Protein AF-A0A6P1ZAV5-F1 (afdb_monomer_lite)

pLDDT: mean 95.72, std 4.08, range [67.19, 98.75]

Secondary structure (DSSP, 8-state):
-HHHHTT--EEE-TTS----HHHHHHHHHHHHHTTPEEEE----TTSSTT--EESSHHHHHHTPPEE-THHHHHHHHHHHHHHHHTT--EEE-S---HHHHHHHHHHHHTT--EEEEE-HHHHH--GGGGGGG-GGG--SSPP--HHHHHHHHHHHHHTSS-EE--------TT-

Sequence (175 aa):
DTLACAGCVAFSNYGVTIAYTELFCRAMDYASDLGIVVIDNCEDPFLGNGGSMNESPVSGRLGLKGKPGAAETIQIARAIELAPYLNIRVHI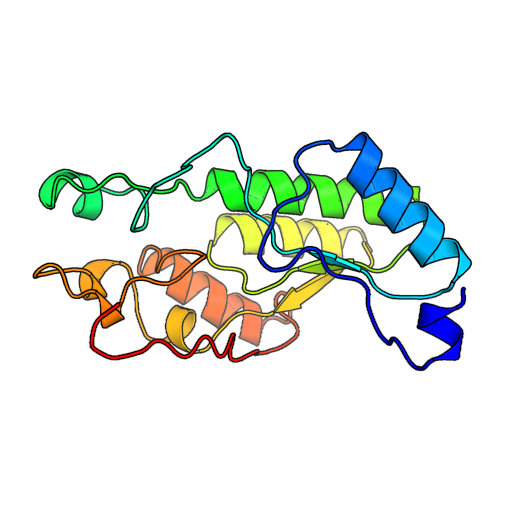AHVSTRQSVELLAGAKDKGATVTAETCPNYLVLNESSVECYNTRAKVNPPLRTPDDSAALLQALRDGVIDSLATDHAPHAAHE

InterPro domains:
  IPR024403 Dihydroorotase, catalytic domain [PF12890] (3-99)
  IPR032466 Metal-dependent hydrolase [SSF51556] (4-174)
  IPR050138 Dihydroorotase/Allantoinase hydrolase-like [PTHR43668] (26-172)

Organism: NCBI:txid370038

Structure (mmCIF, N/CA/C/O backbone):
data_AF-A0A6P1ZAV5-F1
#
_entry.id   AF-A0A6P1ZAV5-F1
#
loop_
_atom_site.group_PDB
_atom_site.id
_atom_site.type_symbol
_atom_site.label_atom_id
_atom_site.label_alt_id
_atom_site.label_comp_id
_atom_site.label_asym_id
_atom_site.label_entity_id
_atom_site.label_seq_id
_atom_site.pdbx_PDB_ins_code
_atom_site.Cartn_x
_atom_site.Cartn_y
_atom_site.Cartn_z
_atom_site.occupancy
_atom_site.B_iso_or_equiv
_atom_site.auth_seq_id
_atom_site.auth_comp_id
_atom_site.auth_asym_id
_atom_site.auth_atom_id
_atom_site.pdbx_PDB_model_num
ATOM 1 N N . ASP A 1 1 ? -26.336 1.884 8.607 1.00 81.94 1 ASP A N 1
ATOM 2 C CA . ASP A 1 1 ? -26.673 0.694 9.422 1.00 81.94 1 ASP A CA 1
ATOM 3 C C . ASP A 1 1 ? -27.151 -0.497 8.579 1.00 81.94 1 ASP A C 1
ATOM 5 O O . ASP A 1 1 ? -26.702 -1.601 8.839 1.00 81.94 1 ASP A O 1
ATOM 9 N N . THR A 1 2 ? -27.980 -0.322 7.541 1.00 92.62 2 THR A N 1
ATOM 10 C CA . THR A 1 2 ? -28.566 -1.435 6.761 1.00 92.62 2 THR A CA 1
ATOM 11 C C . THR A 1 2 ? -27.532 -2.441 6.245 1.00 92.62 2 THR A C 1
ATOM 13 O O . THR A 1 2 ? -27.726 -3.643 6.397 1.00 92.62 2 THR A O 1
ATOM 16 N N . LEU A 1 3 ? -26.409 -1.966 5.689 1.00 94.00 3 LEU A N 1
ATOM 17 C CA . LEU A 1 3 ? -25.316 -2.835 5.231 1.00 94.00 3 LEU A CA 1
ATOM 18 C C . LEU A 1 3 ? -24.670 -3.613 6.387 1.00 94.00 3 LEU A C 1
ATOM 20 O O . LEU A 1 3 ? -24.389 -4.798 6.240 1.00 94.00 3 LEU A O 1
ATOM 24 N N . ALA A 1 4 ? -24.483 -2.971 7.543 1.00 91.06 4 ALA A N 1
ATOM 25 C CA . ALA A 1 4 ? -23.962 -3.615 8.749 1.00 91.06 4 ALA A CA 1
ATOM 26 C C . ALA A 1 4 ? -24.896 -4.744 9.210 1.00 91.06 4 ALA A C 1
ATOM 28 O O . ALA A 1 4 ? -24.463 -5.876 9.404 1.00 91.06 4 ALA A O 1
ATOM 29 N N . CYS A 1 5 ? -26.201 -4.463 9.290 1.00 92.56 5 CYS A N 1
ATOM 30 C CA . CYS A 1 5 ? -27.219 -5.452 9.649 1.00 92.56 5 CYS A CA 1
ATOM 31 C C . CYS A 1 5 ? -27.324 -6.603 8.636 1.00 92.56 5 CYS A C 1
ATOM 33 O O . CYS A 1 5 ? -27.717 -7.705 9.007 1.00 92.56 5 CYS A O 1
ATOM 35 N N . ALA A 1 6 ? -26.960 -6.363 7.374 1.00 96.19 6 ALA A N 1
ATOM 36 C CA . ALA 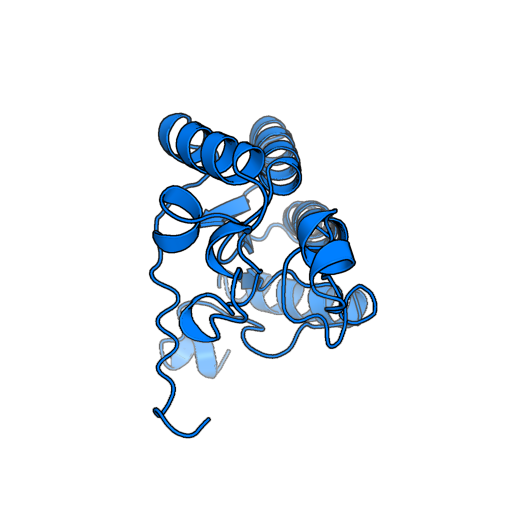A 1 6 ? -26.913 -7.377 6.324 1.00 96.19 6 ALA A CA 1
ATOM 37 C C . ALA A 1 6 ? -25.629 -8.237 6.342 1.00 96.19 6 ALA A C 1
ATOM 39 O O . ALA A 1 6 ? -25.491 -9.122 5.501 1.00 96.19 6 ALA A O 1
ATOM 40 N N . GLY A 1 7 ? -24.703 -8.005 7.283 1.00 94.81 7 GLY A N 1
ATOM 41 C CA . GLY A 1 7 ? -23.475 -8.793 7.443 1.00 94.81 7 GLY A CA 1
ATOM 42 C C . GLY A 1 7 ? -22.218 -8.172 6.828 1.00 94.81 7 GLY A C 1
ATOM 43 O O . GLY A 1 7 ? -21.223 -8.871 6.653 1.00 94.81 7 GLY A O 1
ATOM 44 N N . CYS A 1 8 ? -22.233 -6.877 6.495 1.00 95.69 8 CYS A N 1
ATOM 45 C CA . CYS A 1 8 ? -21.029 -6.164 6.067 1.00 95.69 8 CYS A CA 1
ATOM 46 C C . CYS A 1 8 ? -19.995 -6.108 7.206 1.00 95.69 8 CYS A C 1
ATOM 48 O O . CYS A 1 8 ? -20.295 -5.605 8.288 1.00 95.69 8 CYS A O 1
ATOM 50 N N . VAL A 1 9 ? -18.779 -6.601 6.951 1.00 94.31 9 VAL A N 1
ATOM 51 C CA . VAL A 1 9 ? -17.696 -6.685 7.953 1.00 94.31 9 VAL A CA 1
ATOM 52 C C . VAL A 1 9 ? -16.691 -5.529 7.879 1.00 94.31 9 VAL A C 1
ATOM 54 O O . VAL A 1 9 ? -15.968 -5.290 8.845 1.00 94.31 9 VAL A O 1
ATOM 57 N N . ALA A 1 10 ? -16.639 -4.816 6.750 1.00 96.19 10 ALA A N 1
ATOM 58 C CA . ALA A 1 10 ? -15.747 -3.682 6.510 1.00 96.19 10 ALA A CA 1
ATOM 59 C C . ALA A 1 10 ? -16.289 -2.783 5.388 1.00 96.19 10 ALA A C 1
ATOM 61 O O . ALA A 1 10 ? -16.947 -3.267 4.466 1.00 96.19 10 ALA A O 1
ATOM 62 N N . PHE A 1 11 ? -15.964 -1.492 5.425 1.00 96.00 11 PHE A N 1
ATOM 63 C CA . PHE A 1 11 ? -16.189 -0.572 4.306 1.00 96.00 11 PHE A CA 1
ATOM 64 C C . PHE A 1 11 ? -14.876 -0.302 3.577 1.00 96.00 11 PHE A C 1
ATOM 66 O O . PHE A 1 11 ? -13.850 -0.113 4.219 1.00 96.00 11 PHE A O 1
ATOM 73 N N . SER A 1 12 ? -14.898 -0.260 2.245 1.00 95.62 12 SER A N 1
ATOM 74 C CA . SER A 1 12 ? -13.701 -0.001 1.443 1.00 95.62 12 SER A CA 1
ATOM 75 C C . SER A 1 12 ? -13.992 0.898 0.247 1.00 95.62 12 SER A C 1
ATOM 77 O O . SER A 1 12 ? -15.113 0.927 -0.259 1.00 95.62 12 SER A O 1
ATOM 79 N N . ASN A 1 13 ? -12.966 1.616 -0.204 1.00 92.75 13 ASN A N 1
ATOM 80 C CA . ASN A 1 13 ? -12.945 2.405 -1.437 1.00 92.75 13 ASN A CA 1
ATOM 81 C C . ASN A 1 13 ? -12.173 1.707 -2.576 1.00 92.75 13 ASN A C 1
ATOM 83 O O . ASN A 1 13 ? -11.752 2.364 -3.528 1.00 92.75 13 ASN A O 1
ATOM 87 N N . TYR A 1 14 ? -11.959 0.392 -2.481 1.00 85.06 14 TYR A N 1
ATOM 88 C CA . TYR A 1 14 ? -11.246 -0.371 -3.501 1.00 85.06 14 TYR A CA 1
ATOM 89 C C . TYR A 1 14 ? -11.796 -0.099 -4.915 1.00 85.06 14 TYR A C 1
ATOM 91 O O . TYR A 1 14 ? -13.008 -0.082 -5.142 1.00 85.06 14 TYR A O 1
ATOM 99 N N . GLY A 1 15 ? -10.889 0.148 -5.863 1.00 76.88 15 GLY A N 1
ATOM 100 C CA . GLY A 1 15 ? -11.198 0.467 -7.260 1.00 76.88 15 GLY A CA 1
ATOM 101 C C . GLY A 1 15 ? -11.385 1.957 -7.579 1.00 76.88 15 GLY A C 1
ATOM 102 O O . GLY A 1 15 ? -11.122 2.351 -8.714 1.00 76.88 15 GLY A O 1
ATOM 103 N N . VAL A 1 16 ? -11.786 2.804 -6.619 1.00 82.94 16 VAL A N 1
ATOM 104 C CA . VAL A 1 16 ? -11.888 4.264 -6.820 1.00 82.94 16 VAL A CA 1
ATOM 105 C C . VAL A 1 16 ? -11.460 5.011 -5.561 1.00 82.94 16 VAL A C 1
ATOM 107 O O . VAL A 1 16 ? -12.187 5.044 -4.567 1.00 82.94 16 VAL A O 1
ATOM 110 N N . THR A 1 17 ? -10.321 5.704 -5.619 1.00 84.75 17 THR A N 1
ATOM 111 C CA . THR A 1 17 ? -9.873 6.516 -4.484 1.00 84.75 17 THR A CA 1
ATOM 112 C C . THR A 1 17 ? -10.867 7.630 -4.159 1.00 84.75 17 THR A C 1
ATOM 114 O O . THR A 1 17 ? -11.309 8.396 -5.020 1.00 84.75 17 THR A O 1
ATOM 117 N N . ILE A 1 18 ? -11.146 7.794 -2.867 1.00 91.19 18 ILE A N 1
ATOM 118 C CA . ILE A 1 18 ? -11.847 8.960 -2.332 1.00 91.19 18 ILE A CA 1
ATOM 119 C C . ILE A 1 18 ? -10.897 10.166 -2.334 1.00 91.19 18 ILE A C 1
ATOM 121 O O . ILE A 1 18 ? -10.054 10.312 -1.447 1.00 91.19 18 ILE A O 1
ATOM 125 N N . ALA A 1 19 ? -11.056 11.042 -3.329 1.00 90.06 19 ALA A N 1
ATOM 126 C CA . ALA A 1 19 ? -10.221 12.231 -3.516 1.00 90.06 19 ALA A CA 1
ATOM 127 C C . ALA A 1 19 ? -10.368 13.272 -2.397 1.00 90.06 19 ALA A C 1
ATOM 129 O O . ALA A 1 19 ? -9.394 13.884 -1.966 1.00 90.06 19 ALA A O 1
ATOM 130 N N . TYR A 1 20 ? -11.596 13.487 -1.926 1.00 94.31 20 TYR A N 1
ATOM 131 C CA . TYR A 1 20 ? -11.892 1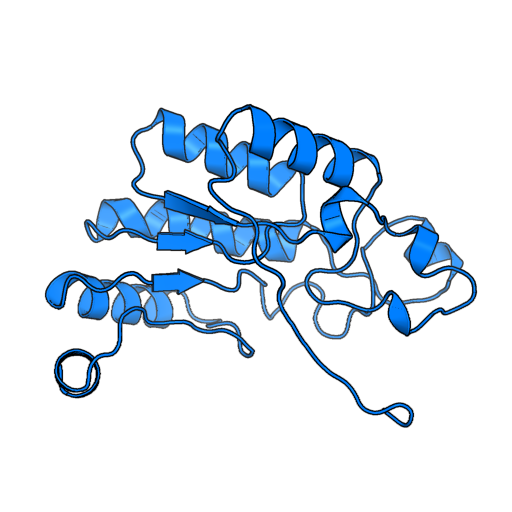4.527 -0.948 1.00 94.31 20 TYR A CA 1
ATOM 132 C C . TYR A 1 20 ? -11.701 14.000 0.473 1.00 94.31 20 TYR A C 1
ATOM 134 O O . TYR A 1 20 ? -12.455 13.138 0.924 1.00 94.31 20 TYR A O 1
ATOM 142 N N . THR A 1 21 ? -10.739 14.566 1.206 1.00 95.56 21 THR A N 1
ATOM 143 C CA . THR A 1 21 ? -10.476 14.212 2.612 1.00 95.56 21 THR A CA 1
ATOM 144 C C . THR A 1 21 ? -11.713 14.361 3.493 1.00 95.56 21 THR A C 1
ATOM 146 O O . THR A 1 21 ? -11.939 13.525 4.358 1.00 95.56 21 THR A O 1
ATOM 149 N N . GLU A 1 22 ? -12.553 15.371 3.250 1.00 96.75 22 GLU A N 1
ATOM 150 C CA . GLU A 1 22 ? -13.807 15.543 3.992 1.00 96.75 22 GLU A CA 1
ATOM 151 C C . GLU A 1 22 ? -14.763 14.359 3.791 1.00 96.75 22 GLU A C 1
ATOM 153 O O . GLU A 1 22 ? -15.357 13.878 4.753 1.00 96.75 22 GLU A O 1
ATOM 158 N N . LEU A 1 23 ? -14.887 13.849 2.561 1.00 96.25 23 LEU A N 1
ATOM 159 C CA . LEU A 1 23 ? -15.739 12.695 2.276 1.00 96.25 23 LEU A CA 1
ATOM 160 C C . LEU A 1 23 ? -15.195 11.428 2.943 1.00 96.25 23 LEU A C 1
ATOM 162 O O . LEU A 1 23 ? -15.966 10.664 3.517 1.00 96.25 23 LEU A O 1
ATOM 166 N N . PHE A 1 24 ? -13.877 11.228 2.902 1.00 96.69 24 PHE A N 1
ATOM 167 C CA . PHE A 1 24 ? -13.233 10.102 3.574 1.00 96.69 24 PHE A CA 1
ATOM 168 C C . PHE A 1 24 ? -13.405 10.178 5.098 1.00 96.69 24 PHE A C 1
ATOM 170 O O . PHE A 1 24 ? -13.805 9.197 5.716 1.00 96.69 24 PHE A O 1
ATOM 177 N N . CYS A 1 25 ? -13.209 11.361 5.686 1.00 97.12 25 CYS A N 1
ATOM 178 C CA . CYS A 1 25 ? -13.430 11.620 7.108 1.00 97.12 25 CYS A CA 1
ATOM 179 C C . CYS A 1 25 ? -14.876 11.310 7.521 1.00 97.12 25 CYS A C 1
ATOM 181 O O . CYS A 1 25 ? -15.089 10.554 8.461 1.00 97.12 25 CYS A O 1
ATOM 183 N N . ARG A 1 26 ? -15.875 11.792 6.767 1.00 97.12 26 ARG A N 1
ATOM 184 C CA . ARG A 1 26 ? -17.290 11.469 7.026 1.00 97.12 26 ARG A CA 1
ATOM 185 C C . ARG A 1 26 ? -17.569 9.968 6.929 1.00 97.12 26 ARG A C 1
ATOM 187 O O . ARG A 1 26 ? -18.317 9.434 7.737 1.00 97.12 26 ARG A O 1
ATOM 194 N N . ALA A 1 27 ? -16.982 9.276 5.952 1.00 95.44 27 ALA A N 1
ATOM 195 C CA . ALA A 1 27 ? -17.141 7.828 5.822 1.00 95.44 27 ALA A CA 1
ATOM 196 C C . ALA A 1 27 ? -16.548 7.074 7.026 1.00 95.44 27 ALA A C 1
ATOM 198 O O . ALA A 1 27 ? -17.177 6.146 7.531 1.00 95.44 27 ALA A O 1
ATOM 199 N N . MET A 1 28 ? -15.373 7.497 7.504 1.00 96.88 28 MET A N 1
ATOM 200 C CA . MET A 1 28 ? -14.760 6.965 8.721 1.00 96.88 28 MET A CA 1
ATOM 201 C C . MET A 1 28 ? -15.606 7.261 9.965 1.00 96.88 28 MET A C 1
ATOM 203 O O . MET A 1 28 ? -15.775 6.374 10.789 1.00 96.88 28 MET A O 1
ATOM 207 N N . ASP A 1 29 ? -16.184 8.455 10.080 1.00 97.12 29 ASP A N 1
ATOM 208 C CA . ASP A 1 29 ? -17.046 8.843 11.205 1.00 97.12 29 ASP A CA 1
ATOM 209 C C . ASP A 1 29 ? -18.275 7.918 11.307 1.00 97.12 29 ASP A C 1
ATOM 211 O O . ASP A 1 29 ? -18.491 7.257 12.322 1.00 97.12 29 ASP A O 1
ATOM 215 N N . TYR A 1 30 ? -18.989 7.715 10.193 1.00 95.75 30 TYR A N 1
ATOM 216 C CA . TYR A 1 30 ? -20.109 6.765 10.144 1.00 95.75 30 TYR A CA 1
ATOM 217 C C . TYR A 1 30 ? -19.693 5.314 10.406 1.00 95.75 30 TYR A C 1
ATOM 219 O O . TYR A 1 30 ? -20.459 4.541 10.980 1.00 95.75 30 TYR A O 1
ATOM 227 N N . ALA A 1 31 ? -18.508 4.906 9.951 1.00 96.25 31 ALA A N 1
ATOM 228 C CA . ALA A 1 31 ? -17.994 3.571 10.227 1.00 96.25 31 ALA A CA 1
ATOM 229 C C . ALA A 1 31 ? -17.665 3.392 11.721 1.00 96.25 31 ALA A C 1
ATOM 231 O O . ALA A 1 31 ? -17.899 2.308 12.262 1.00 96.25 31 ALA A O 1
ATOM 232 N N . SER A 1 32 ? -17.209 4.459 12.385 1.00 95.94 32 SER A N 1
ATOM 233 C CA . SER A 1 32 ? -16.890 4.489 13.815 1.00 95.94 32 SER A CA 1
ATOM 234 C C . SER A 1 32 ? -18.142 4.254 14.657 1.00 95.94 32 SER A C 1
ATOM 236 O O . SER A 1 32 ? -18.166 3.325 15.467 1.00 95.94 32 SER A O 1
ATOM 238 N N . ASP A 1 33 ? -19.228 4.979 14.364 1.00 95.19 33 ASP A N 1
ATOM 239 C CA . ASP A 1 33 ? -20.539 4.802 15.012 1.00 95.19 33 ASP A CA 1
ATOM 240 C C . ASP A 1 33 ? -21.075 3.364 14.904 1.00 95.19 33 ASP A C 1
ATOM 242 O O . ASP A 1 33 ? -21.783 2.873 15.785 1.00 95.19 33 ASP A O 1
ATOM 246 N N . LEU A 1 34 ? -20.739 2.673 13.812 1.00 94.75 34 LEU A N 1
ATOM 247 C CA . LEU A 1 34 ? -21.169 1.301 13.542 1.00 94.75 34 LEU A CA 1
ATOM 248 C C . LEU A 1 34 ? -20.183 0.240 14.055 1.00 94.75 34 LEU A C 1
ATOM 250 O O . LEU A 1 34 ? -20.484 -0.951 13.967 1.00 94.75 34 LEU A O 1
ATOM 254 N N . GLY A 1 35 ? -19.011 0.636 14.557 1.00 93.44 35 GLY A N 1
ATOM 255 C CA . GLY A 1 35 ? -17.943 -0.285 14.955 1.00 93.44 35 GLY A CA 1
ATOM 256 C C . GLY A 1 35 ? -17.350 -1.092 13.791 1.00 93.44 35 GLY A C 1
ATOM 257 O O . GLY A 1 35 ? -16.792 -2.170 14.012 1.00 93.44 35 GLY A O 1
ATOM 258 N N . ILE A 1 36 ? -17.479 -0.597 12.556 1.00 95.38 36 ILE A N 1
ATOM 259 C CA . ILE A 1 36 ? -17.006 -1.260 11.335 1.00 95.38 36 ILE A CA 1
ATOM 260 C C . ILE A 1 36 ? -15.628 -0.720 10.948 1.00 95.38 36 ILE A C 1
ATOM 262 O O . ILE A 1 36 ? -15.368 0.475 11.023 1.00 95.38 36 ILE A O 1
ATOM 266 N N . VAL A 1 37 ? -14.735 -1.609 10.508 1.00 95.38 37 VAL A N 1
ATOM 267 C CA . VAL A 1 37 ? -13.396 -1.233 10.028 1.00 95.38 37 VAL A CA 1
ATOM 268 C C . VAL A 1 37 ? -13.477 -0.609 8.635 1.00 95.38 37 VAL A C 1
ATOM 270 O O . VAL A 1 37 ? -14.231 -1.076 7.779 1.00 95.38 37 VAL A O 1
ATOM 273 N N . VAL A 1 38 ? -12.653 0.409 8.391 1.00 96.88 38 VAL A N 1
ATOM 274 C CA . VAL A 1 38 ? -12.434 0.965 7.050 1.00 96.88 38 VAL A CA 1
ATOM 275 C C . VAL A 1 38 ? -11.158 0.374 6.452 1.00 96.88 38 VAL A C 1
ATOM 277 O O . VAL A 1 38 ? -10.115 0.399 7.100 1.00 96.88 38 VAL A O 1
ATOM 280 N N . ILE A 1 39 ? -11.238 -0.146 5.226 1.00 97.56 39 ILE A N 1
ATOM 281 C CA . ILE A 1 39 ? -10.097 -0.601 4.421 1.00 97.56 39 ILE A CA 1
ATOM 282 C C . ILE A 1 39 ? -9.822 0.447 3.337 1.00 97.56 39 ILE A C 1
ATOM 284 O O . ILE A 1 39 ? -10.651 0.628 2.441 1.00 97.56 39 ILE A O 1
ATOM 288 N N . ASP A 1 40 ? -8.676 1.122 3.404 1.00 96.62 40 ASP A N 1
ATOM 289 C CA . ASP A 1 40 ? -8.289 2.167 2.450 1.00 96.62 40 ASP A CA 1
ATOM 290 C C . ASP A 1 40 ? -7.345 1.613 1.368 1.00 96.62 40 ASP A C 1
ATOM 292 O O . ASP A 1 40 ? -6.250 1.124 1.658 1.00 96.62 40 ASP A O 1
ATOM 296 N N . ASN A 1 41 ? -7.779 1.712 0.110 1.00 95.38 41 ASN A N 1
ATOM 297 C CA . ASN A 1 41 ? -6.933 1.614 -1.073 1.00 95.38 41 ASN A CA 1
ATOM 298 C C . ASN A 1 41 ? -6.245 2.970 -1.280 1.00 95.38 41 ASN A C 1
ATOM 300 O O . ASN A 1 41 ? -6.803 3.907 -1.862 1.00 95.38 41 ASN A O 1
ATOM 304 N N . CYS A 1 42 ? -5.023 3.071 -0.770 1.00 95.44 42 CYS A N 1
ATOM 305 C CA . CYS A 1 42 ? -4.281 4.320 -0.720 1.00 95.44 42 CYS A CA 1
ATOM 306 C C . CYS A 1 42 ? -3.625 4.663 -2.066 1.00 95.44 42 CYS A C 1
ATOM 308 O O . CYS A 1 42 ? -2.530 4.203 -2.379 1.00 95.44 42 CYS A O 1
ATOM 310 N N . GLU A 1 43 ? -4.270 5.532 -2.843 1.00 93.56 43 GLU A N 1
ATOM 311 C CA . GLU A 1 43 ? -3.702 6.097 -4.072 1.00 93.56 43 GLU A CA 1
ATOM 312 C C . GLU A 1 43 ? -4.178 7.534 -4.294 1.00 93.56 43 GLU A C 1
ATOM 314 O O . GLU A 1 43 ? -5.361 7.762 -4.520 1.00 93.56 43 GLU A O 1
ATOM 319 N N . ASP A 1 44 ? -3.281 8.517 -4.270 1.00 94.19 44 ASP A N 1
ATOM 320 C CA . ASP A 1 44 ? -3.646 9.901 -4.559 1.00 94.19 44 ASP A CA 1
ATOM 321 C C . ASP A 1 44 ? -4.147 10.059 -6.010 1.00 94.19 44 ASP A C 1
ATOM 323 O O . ASP A 1 44 ? -3.411 9.770 -6.957 1.00 94.19 44 ASP A O 1
ATOM 327 N N . PRO A 1 45 ? -5.383 10.548 -6.224 1.00 91.50 45 PRO A N 1
ATOM 328 C CA . PRO A 1 45 ? -5.998 10.551 -7.549 1.00 91.50 45 PRO A CA 1
ATOM 329 C C . PRO A 1 45 ? -5.426 11.625 -8.481 1.00 91.50 45 PRO A C 1
ATOM 331 O O . PRO A 1 45 ? -5.679 11.597 -9.689 1.00 91.50 45 PRO A O 1
ATOM 334 N N . PHE A 1 46 ? -4.663 12.580 -7.948 1.00 93.25 46 PHE A N 1
ATOM 335 C CA . PHE A 1 46 ? -4.061 13.670 -8.708 1.00 93.25 46 PHE A CA 1
ATOM 336 C C . PHE A 1 46 ? -2.564 13.460 -8.947 1.00 93.25 46 PHE A C 1
ATOM 338 O O . PHE A 1 46 ? -1.966 14.187 -9.744 1.00 93.25 46 PHE A O 1
ATOM 345 N N . LEU A 1 47 ? -1.966 12.437 -8.333 1.00 93.69 47 LEU A N 1
ATOM 346 C CA . LEU A 1 47 ? -0.545 12.146 -8.431 1.00 93.69 47 LEU A CA 1
ATOM 347 C C . LEU A 1 47 ? -0.305 10.762 -9.053 1.00 93.69 47 LEU A C 1
ATOM 349 O O . LEU A 1 47 ? -0.658 9.732 -8.498 1.00 93.69 47 LEU A O 1
ATOM 353 N N . GLY A 1 48 ? 0.323 10.723 -10.232 1.00 84.12 48 GLY A N 1
ATOM 354 C CA . GLY A 1 48 ? 0.581 9.459 -10.938 1.00 84.12 48 GLY A CA 1
ATOM 355 C C . GLY A 1 48 ? -0.608 8.901 -11.729 1.00 84.12 48 GLY A C 1
ATOM 356 O O . GLY A 1 48 ? -0.500 7.812 -12.291 1.00 84.12 48 GLY A O 1
ATOM 357 N N . ASN A 1 49 ? -1.718 9.641 -11.852 1.00 87.06 49 ASN A N 1
ATOM 358 C CA . ASN A 1 49 ? -2.881 9.206 -12.631 1.00 87.06 49 ASN A CA 1
ATOM 359 C C . ASN A 1 49 ? -2.493 8.800 -14.070 1.00 87.06 49 ASN A C 1
ATOM 361 O O . ASN A 1 49 ? -1.774 9.525 -14.767 1.00 87.06 49 ASN A O 1
ATOM 365 N N . GLY A 1 50 ? -2.955 7.631 -14.517 1.00 88.31 50 GLY A N 1
ATOM 366 C CA . GLY A 1 50 ? -2.608 7.041 -15.815 1.00 88.31 50 GLY A CA 1
ATOM 367 C C . GLY A 1 50 ? -1.186 6.468 -15.912 1.00 88.31 50 GLY A C 1
ATOM 368 O O . GLY A 1 50 ? -0.770 6.061 -16.996 1.00 88.31 50 GLY A O 1
ATOM 369 N N . GLY A 1 51 ? -0.418 6.439 -14.818 1.00 93.62 51 GLY A N 1
ATOM 370 C CA . GLY A 1 51 ? 0.859 5.730 -14.769 1.00 93.62 51 GLY A CA 1
ATOM 371 C C . GLY A 1 51 ? 0.664 4.216 -14.891 1.00 93.62 51 GLY A C 1
ATOM 372 O O . GLY A 1 51 ? -0.337 3.671 -14.431 1.00 93.62 51 GLY A O 1
ATOM 373 N N . SER A 1 52 ? 1.604 3.530 -15.538 1.00 94.62 52 SER A N 1
ATOM 374 C CA . SER A 1 52 ? 1.521 2.080 -15.800 1.00 94.62 52 SER A CA 1
ATOM 375 C C . SER A 1 52 ? 2.544 1.252 -15.023 1.00 94.62 52 SER A C 1
ATOM 377 O O . SER A 1 52 ? 2.510 0.029 -15.093 1.00 94.62 52 SER A O 1
ATOM 379 N N . MET A 1 53 ? 3.459 1.897 -14.304 1.00 97.81 53 MET A N 1
ATOM 380 C CA . MET A 1 53 ? 4.484 1.240 -13.494 1.00 97.81 53 MET A CA 1
ATOM 381 C C . MET A 1 53 ? 5.025 2.200 -12.430 1.00 97.81 53 MET A C 1
ATOM 383 O O . MET A 1 53 ? 4.559 3.333 -12.338 1.00 97.81 53 MET A O 1
ATOM 387 N N . ASN A 1 54 ? 5.999 1.767 -11.634 1.00 98.38 54 ASN A N 1
ATOM 388 C CA . ASN A 1 54 ? 6.681 2.618 -10.664 1.00 98.38 54 ASN A CA 1
ATOM 389 C C . ASN A 1 54 ? 7.386 3.801 -11.346 1.00 98.38 54 ASN A C 1
ATOM 391 O O . ASN A 1 54 ? 7.941 3.641 -12.429 1.00 98.38 54 ASN A O 1
ATOM 395 N N . GLU A 1 55 ? 7.367 4.982 -10.729 1.00 98.12 55 GLU A N 1
ATOM 396 C CA . GLU A 1 55 ? 8.205 6.101 -11.167 1.00 98.12 55 GLU A CA 1
ATOM 397 C C . GLU A 1 55 ? 9.661 5.854 -10.768 1.00 98.12 55 GLU A C 1
ATOM 399 O O . GLU A 1 55 ? 10.009 5.865 -9.589 1.00 98.12 55 GLU A O 1
ATOM 404 N N . SER A 1 56 ? 10.510 5.602 -11.765 1.00 97.44 56 SER A N 1
ATOM 405 C CA . SER A 1 56 ? 11.919 5.275 -11.556 1.00 97.44 56 SER A CA 1
ATOM 406 C C . SER A 1 56 ? 12.751 5.450 -12.834 1.00 97.44 56 SER A C 1
ATOM 408 O O . SER A 1 56 ? 12.210 5.715 -13.916 1.00 97.44 56 SER A O 1
ATOM 410 N N . PRO A 1 57 ? 14.084 5.251 -12.780 1.00 97.75 57 PRO A N 1
ATOM 411 C CA . PRO A 1 57 ? 14.900 5.183 -13.990 1.00 97.75 57 PRO A CA 1
ATOM 412 C C . PRO A 1 57 ? 14.432 4.112 -14.992 1.00 97.75 57 PRO A C 1
ATOM 414 O O . PRO A 1 57 ? 14.655 4.271 -16.193 1.00 97.75 57 PRO A O 1
ATOM 417 N N . VAL A 1 58 ? 13.772 3.038 -14.531 1.00 97.12 58 VAL A N 1
ATOM 418 C CA . VAL A 1 58 ? 13.227 1.989 -15.409 1.00 97.12 58 VAL A CA 1
ATOM 419 C C . VAL A 1 58 ? 12.061 2.536 -16.229 1.00 97.12 58 VAL A C 1
ATOM 421 O O . VAL A 1 58 ? 12.058 2.374 -17.449 1.00 97.12 58 VAL A O 1
ATOM 424 N N . SER A 1 59 ? 11.118 3.255 -15.609 1.00 97.62 59 SER A N 1
ATOM 425 C CA . SER A 1 59 ? 10.001 3.863 -16.343 1.00 97.62 59 SER A CA 1
ATOM 426 C C . SER A 1 59 ? 10.474 4.914 -17.343 1.00 97.62 59 SER A C 1
ATOM 428 O O . SER A 1 59 ? 9.998 4.940 -18.477 1.00 97.62 59 SER A O 1
ATOM 430 N N . GLY A 1 60 ? 11.479 5.714 -16.967 1.00 97.12 60 GLY A N 1
ATOM 431 C CA . GLY A 1 60 ? 12.123 6.669 -17.872 1.00 97.12 60 GLY A CA 1
ATOM 432 C C . GLY A 1 60 ? 12.767 5.994 -19.088 1.00 97.12 60 GLY A C 1
ATOM 433 O O . GLY A 1 60 ? 12.551 6.429 -20.217 1.00 97.12 60 GLY A O 1
ATOM 434 N N . ARG A 1 61 ? 13.500 4.890 -18.880 1.00 97.50 61 ARG A N 1
ATOM 435 C CA . ARG A 1 61 ? 14.124 4.104 -19.961 1.00 97.50 61 ARG A CA 1
ATOM 436 C C . ARG A 1 61 ? 13.096 3.469 -20.901 1.00 97.50 61 ARG A C 1
ATOM 438 O O . ARG A 1 61 ? 13.341 3.404 -22.101 1.00 97.50 61 ARG A O 1
ATOM 445 N N . LEU A 1 62 ? 11.971 2.998 -20.364 1.00 97.31 62 LEU A N 1
ATOM 446 C CA . LEU A 1 62 ? 10.891 2.376 -21.140 1.00 97.31 62 LEU A CA 1
ATOM 447 C C . LEU A 1 62 ? 9.947 3.400 -21.794 1.00 97.31 62 LEU A C 1
ATOM 449 O O . LEU A 1 62 ? 9.053 3.009 -22.540 1.00 97.31 62 LEU A O 1
ATOM 453 N N . GLY A 1 63 ? 10.107 4.698 -21.512 1.00 97.31 63 GLY A N 1
ATOM 454 C CA . GLY A 1 63 ? 9.195 5.738 -21.996 1.00 97.31 63 GLY A CA 1
ATOM 455 C C . GLY A 1 63 ? 7.775 5.616 -21.430 1.00 97.31 63 GLY A C 1
ATOM 456 O O . GLY A 1 63 ? 6.824 6.102 -22.039 1.00 97.31 63 GLY A O 1
ATOM 457 N N . LEU A 1 64 ? 7.616 4.954 -20.281 1.00 96.88 64 LEU A N 1
ATOM 458 C CA . LEU A 1 64 ? 6.327 4.733 -19.632 1.00 96.88 64 LEU A CA 1
ATOM 459 C C . LEU A 1 64 ? 6.104 5.762 -18.526 1.00 96.88 64 LEU A C 1
ATOM 461 O O . LEU A 1 64 ? 7.011 6.100 -17.764 1.00 96.88 64 LEU A O 1
ATOM 465 N N . LYS A 1 65 ? 4.861 6.234 -18.396 1.00 97.12 65 LYS A N 1
ATOM 466 C CA . LYS A 1 65 ? 4.473 7.105 -17.285 1.00 97.12 65 LYS A CA 1
ATOM 467 C C . LYS A 1 65 ? 4.534 6.316 -15.973 1.00 97.12 65 LYS A C 1
ATOM 469 O O . LYS A 1 65 ? 3.842 5.306 -15.826 1.00 97.12 65 LYS A O 1
ATOM 474 N N . GLY A 1 66 ? 5.349 6.788 -15.035 1.00 97.50 66 GLY A N 1
ATOM 475 C CA . GLY A 1 66 ? 5.470 6.219 -13.696 1.00 97.50 66 GLY A CA 1
ATOM 476 C C . GLY A 1 66 ? 4.404 6.737 -12.728 1.00 97.50 66 GLY A C 1
ATOM 477 O O . GLY A 1 66 ? 3.865 7.830 -12.909 1.00 97.50 66 GLY A O 1
ATOM 478 N N . LYS A 1 67 ? 4.115 5.953 -11.688 1.00 97.50 67 LYS A N 1
ATOM 479 C CA . LYS A 1 67 ? 3.379 6.376 -10.495 1.00 97.50 67 LYS A CA 1
ATOM 480 C C . LYS A 1 67 ? 4.372 6.553 -9.343 1.00 97.50 67 LYS A C 1
ATOM 482 O O . LYS A 1 67 ? 5.040 5.574 -9.004 1.00 97.50 67 LYS A O 1
ATOM 487 N N . PRO A 1 68 ? 4.479 7.729 -8.712 1.00 97.75 68 PRO A N 1
ATOM 488 C CA . PRO A 1 68 ? 5.365 7.920 -7.566 1.00 97.75 68 PRO A CA 1
ATOM 489 C C . PRO A 1 68 ? 4.903 7.111 -6.350 1.00 97.75 68 PRO A C 1
ATOM 491 O O . PRO A 1 68 ? 3.710 6.858 -6.174 1.00 97.75 68 PRO A O 1
ATOM 494 N N . GLY A 1 69 ? 5.842 6.751 -5.472 1.00 97.69 69 GLY A N 1
ATOM 495 C CA . GLY A 1 69 ? 5.520 6.189 -4.152 1.00 97.69 69 GLY A CA 1
ATOM 496 C C . GLY A 1 69 ? 4.730 7.167 -3.274 1.00 97.69 69 GLY A C 1
ATOM 497 O O . GLY A 1 69 ? 3.854 6.756 -2.520 1.00 97.69 69 GLY A O 1
ATOM 498 N N . ALA A 1 70 ? 4.947 8.474 -3.471 1.00 97.81 70 ALA A N 1
ATOM 499 C CA . ALA A 1 70 ? 4.228 9.539 -2.775 1.00 97.81 70 ALA A CA 1
ATOM 500 C C . ALA A 1 70 ? 2.699 9.473 -2.947 1.00 97.81 70 ALA A C 1
ATOM 502 O O . ALA A 1 70 ? 1.969 9.891 -2.054 1.00 97.81 70 ALA A O 1
ATOM 503 N N . ALA A 1 71 ? 2.205 8.928 -4.066 1.00 96.50 71 ALA A N 1
ATOM 504 C CA . ALA A 1 71 ? 0.768 8.772 -4.275 1.00 96.50 71 ALA A CA 1
ATOM 505 C C . ALA A 1 71 ? 0.142 7.826 -3.235 1.00 96.50 71 ALA A C 1
ATOM 507 O O . ALA A 1 71 ? -0.970 8.065 -2.778 1.00 96.50 71 ALA A O 1
ATOM 508 N N . GLU A 1 72 ? 0.866 6.787 -2.822 1.00 97.62 72 GLU A N 1
ATOM 509 C CA . GLU A 1 72 ? 0.421 5.858 -1.781 1.00 97.62 72 GLU A CA 1
ATOM 510 C C . GLU A 1 72 ? 0.572 6.491 -0.390 1.00 97.62 72 GLU A C 1
ATOM 512 O O . GLU A 1 72 ? -0.377 6.544 0.394 1.00 97.62 72 GLU A O 1
ATOM 517 N N . THR A 1 73 ? 1.753 7.042 -0.096 1.00 98.19 73 THR A N 1
ATOM 518 C CA . THR A 1 73 ? 2.092 7.507 1.257 1.00 98.19 73 THR A CA 1
ATOM 519 C C . THR A 1 73 ? 1.260 8.700 1.720 1.00 98.19 73 THR A C 1
ATOM 521 O O . THR A 1 73 ? 0.937 8.780 2.903 1.00 98.19 73 THR A O 1
ATOM 524 N N . ILE A 1 74 ? 0.851 9.597 0.814 1.00 97.50 74 ILE A N 1
ATOM 525 C CA . ILE A 1 74 ? -0.040 10.725 1.139 1.00 97.50 74 ILE A CA 1
ATOM 526 C C . ILE A 1 74 ? -1.380 10.224 1.691 1.00 97.50 74 ILE A C 1
ATOM 528 O O . ILE A 1 74 ? -1.880 10.746 2.690 1.00 97.50 74 ILE A O 1
ATOM 532 N N . GLN A 1 75 ? -1.958 9.199 1.063 1.00 96.25 75 GLN A N 1
ATOM 533 C CA . GLN A 1 75 ? -3.253 8.655 1.468 1.00 96.25 75 GLN A CA 1
ATOM 534 C C . GLN A 1 75 ? -3.139 7.842 2.764 1.00 96.25 75 GLN A C 1
ATOM 536 O O . GLN A 1 75 ? -3.986 7.982 3.645 1.00 96.25 75 GLN A O 1
ATOM 541 N N . ILE A 1 76 ? -2.040 7.100 2.940 1.00 97.94 76 ILE A N 1
ATOM 542 C CA . ILE A 1 76 ? -1.735 6.415 4.205 1.00 97.94 76 ILE A CA 1
ATOM 543 C C . ILE A 1 76 ? -1.592 7.422 5.349 1.00 97.94 76 ILE A C 1
ATOM 545 O O . ILE A 1 76 ? -2.200 7.244 6.402 1.00 97.94 76 ILE A O 1
ATOM 549 N N . ALA A 1 77 ? -0.837 8.504 5.146 1.00 97.62 77 ALA A N 1
ATOM 550 C CA . ALA A 1 77 ? -0.673 9.549 6.153 1.00 97.62 77 ALA A CA 1
ATOM 551 C C . ALA A 1 77 ? -2.022 10.182 6.526 1.00 97.62 77 ALA A C 1
ATOM 553 O O . ALA A 1 77 ? -2.325 10.331 7.706 1.00 97.62 77 ALA A O 1
ATOM 554 N N . ARG A 1 78 ? -2.879 10.473 5.538 1.00 96.94 78 ARG A N 1
ATOM 555 C CA . ARG A 1 78 ? -4.247 10.954 5.780 1.00 96.94 78 ARG A CA 1
ATOM 556 C C . ARG A 1 78 ? -5.046 9.986 6.660 1.00 96.94 78 ARG A C 1
ATOM 558 O O . ARG A 1 78 ? -5.694 10.427 7.605 1.00 96.94 78 ARG A O 1
ATOM 565 N N . ALA A 1 79 ? -5.015 8.689 6.355 1.00 96.75 79 ALA A N 1
ATOM 566 C CA . ALA A 1 79 ? -5.722 7.673 7.132 1.00 96.75 79 ALA A CA 1
ATOM 567 C C . ALA A 1 79 ? -5.179 7.553 8.567 1.00 96.75 79 ALA A C 1
ATOM 569 O O . ALA A 1 79 ? -5.966 7.494 9.513 1.00 96.75 79 ALA A O 1
ATOM 570 N N . ILE A 1 80 ? -3.852 7.587 8.733 1.00 97.25 80 ILE A N 1
ATOM 571 C CA . ILE A 1 80 ? -3.169 7.567 10.036 1.00 97.25 80 ILE A CA 1
ATOM 572 C C . ILE A 1 80 ? -3.569 8.764 10.902 1.00 97.25 80 ILE A C 1
ATOM 574 O O . ILE A 1 80 ? -3.766 8.588 12.099 1.00 97.25 80 ILE A O 1
ATOM 578 N N . GLU A 1 81 ? -3.706 9.958 10.324 1.00 96.69 81 GLU A N 1
ATOM 579 C CA . GLU A 1 81 ? -4.102 11.160 11.071 1.00 96.69 81 GLU A CA 1
ATOM 580 C C . GLU A 1 81 ? -5.588 11.140 11.469 1.00 96.69 81 GLU A C 1
ATOM 582 O O . GLU A 1 81 ? -5.954 11.568 12.565 1.00 96.69 81 GLU A O 1
ATOM 587 N N . LEU A 1 82 ? -6.465 10.608 10.610 1.00 96.25 82 LEU A N 1
ATOM 588 C CA . LEU A 1 82 ? -7.910 10.569 10.870 1.00 96.25 82 LEU A CA 1
ATOM 589 C C . LEU A 1 82 ? -8.333 9.451 11.829 1.00 96.25 82 LEU A C 1
ATOM 591 O O . LEU A 1 82 ? -9.282 9.630 12.591 1.00 96.25 82 LEU A O 1
ATOM 595 N N . ALA A 1 83 ? -7.646 8.308 11.813 1.00 95.69 83 ALA A N 1
ATOM 596 C CA . ALA A 1 83 ? -7.974 7.159 12.656 1.00 95.69 83 ALA A CA 1
ATOM 597 C C . ALA A 1 83 ? -8.065 7.495 14.165 1.00 95.69 83 ALA A C 1
ATOM 599 O O . ALA A 1 83 ? -9.112 7.228 14.762 1.00 95.69 83 ALA A O 1
ATOM 600 N N . PRO A 1 84 ? -7.052 8.122 14.804 1.00 93.81 84 PRO A N 1
ATOM 601 C CA . PRO A 1 84 ? -7.138 8.504 16.212 1.00 93.81 84 PRO A CA 1
ATOM 602 C C . PRO A 1 84 ? -8.124 9.653 16.446 1.00 93.81 84 PRO A C 1
ATOM 604 O O . PRO A 1 84 ? -8.774 9.682 17.488 1.00 93.81 84 PRO A O 1
ATOM 607 N N . TYR A 1 85 ? -8.271 10.573 15.484 1.00 94.50 85 TYR A N 1
ATOM 608 C CA . TYR A 1 85 ? -9.224 11.683 15.575 1.00 94.50 85 TYR A CA 1
ATOM 609 C C . TYR A 1 85 ? -10.679 11.196 15.683 1.00 94.50 85 TYR A C 1
ATOM 611 O O . TYR A 1 85 ? -11.464 11.776 16.430 1.00 94.50 85 TYR A O 1
ATOM 619 N N . LEU A 1 86 ? -11.017 10.105 14.988 1.00 95.69 86 LEU A N 1
ATOM 620 C CA . LEU A 1 86 ? -12.362 9.514 14.948 1.00 95.69 86 LEU A CA 1
ATOM 621 C C . LEU A 1 86 ? -12.510 8.261 15.825 1.00 95.69 86 LEU A C 1
ATOM 623 O O . LEU A 1 86 ? -13.557 7.613 15.803 1.00 95.69 86 LEU A O 1
ATOM 627 N N . ASN A 1 87 ? -11.466 7.902 16.582 1.00 93.38 87 ASN A N 1
ATOM 628 C CA . ASN A 1 87 ? -11.403 6.693 17.407 1.00 93.38 87 ASN A CA 1
ATOM 629 C C . ASN A 1 87 ? -11.803 5.409 16.644 1.00 93.38 87 ASN A C 1
ATOM 631 O O . ASN A 1 87 ? -12.565 4.578 17.138 1.00 93.38 87 ASN A O 1
ATOM 635 N N . ILE A 1 88 ? -11.285 5.246 15.425 1.00 95.69 88 ILE A N 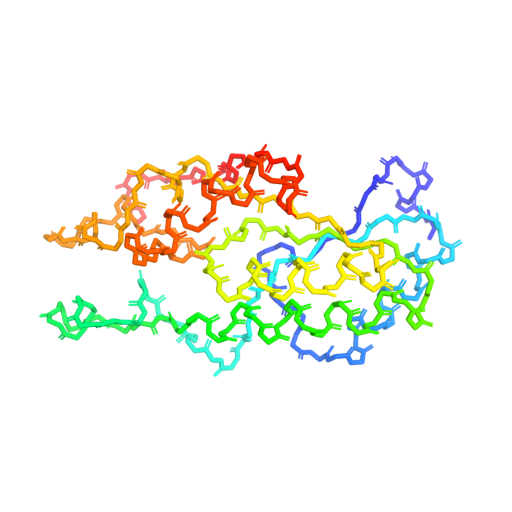1
ATOM 636 C CA . ILE A 1 88 ? -11.612 4.126 14.537 1.00 95.69 88 ILE A CA 1
ATOM 637 C C . ILE A 1 88 ? -10.358 3.373 14.100 1.00 95.69 88 ILE A C 1
ATOM 639 O O . ILE A 1 88 ? -9.286 3.948 13.928 1.00 95.69 88 ILE A O 1
ATOM 643 N N . ARG A 1 89 ? -10.512 2.065 13.877 1.00 95.00 89 ARG A N 1
ATOM 644 C CA . ARG A 1 89 ? -9.484 1.228 13.253 1.00 95.00 89 ARG A CA 1
ATOM 645 C C . ARG A 1 89 ? -9.520 1.366 11.735 1.00 95.00 89 ARG A C 1
ATOM 647 O O . ARG A 1 89 ? -10.580 1.205 11.128 1.00 95.00 89 ARG A O 1
ATOM 654 N N . VAL A 1 90 ? -8.354 1.558 11.128 1.00 97.12 90 VAL A N 1
ATOM 655 C CA . VAL A 1 90 ? -8.194 1.564 9.669 1.00 97.12 90 VAL A CA 1
ATOM 656 C C . VAL A 1 90 ? -7.239 0.455 9.233 1.00 97.12 90 VAL A C 1
ATOM 658 O O . VAL A 1 90 ? -6.264 0.146 9.922 1.00 97.12 90 VAL A O 1
ATOM 661 N N . HIS A 1 91 ? -7.545 -0.174 8.106 1.00 98.31 91 HIS A N 1
ATOM 662 C CA . HIS A 1 91 ? -6.701 -1.168 7.461 1.00 98.31 91 HIS A CA 1
ATOM 663 C C . HIS A 1 91 ? -6.194 -0.616 6.128 1.00 98.31 91 HIS A C 1
ATOM 665 O O . HIS A 1 91 ? -6.983 -0.119 5.328 1.00 98.31 91 HIS A O 1
ATOM 671 N N . ILE A 1 92 ? -4.889 -0.683 5.890 1.00 98.31 92 ILE A N 1
ATOM 672 C CA . ILE A 1 92 ? -4.259 -0.195 4.664 1.00 98.31 92 ILE A CA 1
ATOM 673 C C . ILE A 1 92 ? -4.036 -1.367 3.712 1.00 98.31 92 ILE A C 1
ATOM 675 O O . ILE A 1 92 ? -3.297 -2.298 4.038 1.00 98.31 92 ILE A O 1
ATOM 679 N N . ALA A 1 93 ? -4.667 -1.304 2.540 1.00 97.88 93 ALA A N 1
ATOM 68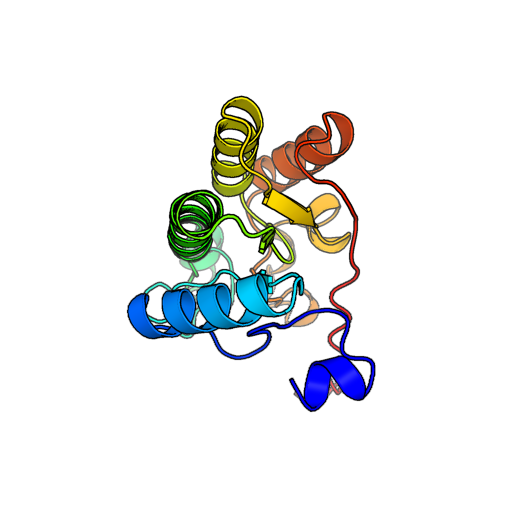0 C CA . ALA A 1 93 ? -4.571 -2.350 1.531 1.00 97.88 93 ALA A CA 1
ATOM 681 C C . ALA A 1 93 ? -3.200 -2.350 0.833 1.00 97.88 93 ALA A C 1
ATOM 683 O O . ALA A 1 93 ? -2.620 -1.289 0.582 1.00 97.88 93 ALA A O 1
ATOM 684 N N . HIS A 1 94 ? -2.727 -3.555 0.490 1.00 98.00 94 HIS A N 1
ATOM 685 C CA . HIS A 1 94 ? -1.646 -3.853 -0.463 1.00 98.00 94 HIS A CA 1
ATOM 686 C C . HIS A 1 94 ? -0.472 -2.847 -0.491 1.00 98.00 94 HIS A C 1
ATOM 688 O O . HIS A 1 94 ? -0.104 -2.315 -1.538 1.00 98.00 94 HIS A O 1
ATOM 694 N N . VAL A 1 95 ? 0.129 -2.581 0.673 1.00 98.62 95 VAL A N 1
ATOM 695 C CA . VAL A 1 95 ? 1.251 -1.642 0.836 1.00 98.62 95 VAL A CA 1
ATOM 696 C C . VAL A 1 95 ? 2.418 -2.039 -0.067 1.00 98.62 95 VAL A C 1
ATOM 698 O O . VAL A 1 95 ? 2.827 -3.206 -0.069 1.00 98.62 95 VAL A O 1
ATOM 701 N N . SER A 1 96 ? 2.974 -1.069 -0.805 1.00 98.62 96 SER A N 1
ATOM 702 C CA . SER A 1 96 ? 3.992 -1.334 -1.830 1.00 98.62 96 SER A CA 1
ATOM 703 C C . SER A 1 96 ? 5.333 -0.636 -1.609 1.00 98.62 96 SER A C 1
ATOM 705 O O . SER A 1 96 ? 6.317 -1.045 -2.224 1.00 98.62 96 SER A O 1
ATOM 707 N N . THR A 1 97 ? 5.411 0.388 -0.750 1.00 98.62 97 THR A N 1
ATOM 708 C CA . THR A 1 97 ? 6.634 1.201 -0.592 1.00 98.62 97 THR A CA 1
ATOM 709 C C . THR A 1 97 ? 7.290 1.075 0.786 1.00 98.62 97 THR A C 1
ATOM 711 O O . THR A 1 97 ? 6.615 0.915 1.805 1.00 98.62 97 THR A O 1
ATOM 714 N N . ARG A 1 98 ? 8.618 1.243 0.845 1.00 98.56 98 ARG A N 1
ATOM 715 C CA . ARG A 1 98 ? 9.379 1.382 2.101 1.00 98.56 98 ARG A CA 1
ATOM 716 C C . ARG A 1 98 ? 8.879 2.561 2.935 1.00 98.56 98 ARG A C 1
ATOM 718 O O . ARG A 1 98 ? 8.748 2.452 4.146 1.00 98.56 98 ARG A O 1
ATOM 725 N N . GLN A 1 99 ? 8.574 3.679 2.288 1.00 98.44 99 GLN A N 1
ATOM 726 C CA . GLN A 1 99 ? 8.107 4.889 2.969 1.00 98.44 99 GLN A CA 1
ATOM 727 C C . GLN A 1 99 ? 6.752 4.662 3.657 1.00 98.44 99 GLN A C 1
ATOM 729 O O . GLN A 1 99 ? 6.524 5.142 4.764 1.00 98.44 99 GLN A O 1
ATOM 734 N N . SER A 1 100 ? 5.864 3.886 3.035 1.00 98.69 100 SER A N 1
ATOM 735 C CA . SER A 1 100 ? 4.595 3.466 3.635 1.00 98.69 100 SER A CA 1
ATOM 736 C C . SER A 1 100 ? 4.821 2.611 4.882 1.00 98.69 100 SER A C 1
ATOM 738 O O . SER A 1 100 ? 4.163 2.825 5.897 1.00 98.69 100 SER A O 1
ATOM 740 N N . VAL A 1 101 ? 5.785 1.683 4.834 1.00 98.69 101 VAL A N 1
ATOM 741 C CA . VAL A 1 101 ? 6.200 0.886 6.002 1.00 98.69 101 VAL A CA 1
ATOM 742 C C . VAL A 1 101 ? 6.692 1.785 7.136 1.00 98.69 101 VAL A C 1
ATOM 744 O O . VAL A 1 101 ? 6.271 1.607 8.274 1.00 98.69 101 VAL A O 1
ATOM 747 N N . GLU A 1 102 ? 7.547 2.765 6.841 1.00 98.50 102 GLU A N 1
ATOM 748 C CA . GLU A 1 102 ? 8.072 3.707 7.838 1.00 98.50 102 GLU A CA 1
ATOM 749 C C . GLU A 1 102 ? 6.952 4.530 8.497 1.00 98.50 102 GLU A C 1
ATOM 751 O O . GLU A 1 102 ? 6.935 4.687 9.720 1.00 98.50 102 GLU A O 1
ATOM 756 N N . LEU A 1 103 ? 5.978 5.004 7.708 1.00 98.38 103 LEU A N 1
ATOM 757 C CA . LEU A 1 103 ? 4.798 5.708 8.223 1.00 98.38 103 LEU A CA 1
ATOM 758 C C . LEU A 1 103 ? 3.964 4.821 9.150 1.00 98.38 103 LEU A C 1
ATOM 760 O O . LEU A 1 103 ? 3.571 5.259 10.232 1.00 98.38 103 LEU A O 1
ATOM 764 N N . LEU A 1 104 ? 3.711 3.577 8.743 1.00 98.56 104 LEU A N 1
ATOM 765 C CA . LEU A 1 104 ? 2.940 2.615 9.527 1.00 98.56 104 LEU A CA 1
ATOM 766 C C . LEU A 1 104 ? 3.645 2.253 10.833 1.00 98.56 104 LEU A C 1
ATOM 768 O O . LEU A 1 104 ? 3.005 2.264 11.881 1.00 98.56 104 LEU A O 1
ATOM 772 N N . ALA A 1 105 ? 4.952 1.990 10.790 1.00 98.38 105 ALA A N 1
ATOM 773 C CA . ALA A 1 105 ? 5.750 1.721 11.981 1.00 98.38 105 ALA A CA 1
ATOM 774 C C . ALA A 1 105 ? 5.673 2.897 12.965 1.00 98.38 105 ALA A C 1
ATOM 776 O O . ALA A 1 105 ? 5.279 2.720 14.116 1.00 98.38 105 ALA A O 1
ATOM 777 N N . GLY A 1 106 ? 5.924 4.119 12.483 1.00 98.00 106 GLY A N 1
ATOM 778 C CA . GLY A 1 106 ? 5.854 5.320 13.315 1.00 98.00 106 GLY A CA 1
ATOM 779 C C . GLY A 1 106 ? 4.453 5.611 13.868 1.00 98.00 106 GLY A C 1
ATOM 780 O O . GLY A 1 106 ? 4.327 6.178 14.953 1.00 98.00 106 GLY A O 1
ATOM 781 N N . ALA A 1 107 ? 3.391 5.235 13.153 1.00 96.94 107 ALA A N 1
ATOM 782 C CA . ALA A 1 107 ? 2.020 5.343 13.644 1.00 96.94 107 ALA A CA 1
ATOM 783 C C . ALA A 1 107 ? 1.717 4.306 14.734 1.00 96.94 107 ALA A C 1
ATOM 785 O O . ALA A 1 107 ? 1.162 4.658 15.778 1.00 96.94 107 ALA A O 1
ATOM 786 N N . LYS A 1 108 ? 2.124 3.048 14.524 1.00 96.44 108 LYS A N 1
ATOM 787 C CA . LYS A 1 108 ? 1.968 1.969 15.508 1.00 96.44 108 LYS A CA 1
ATOM 788 C C . LYS A 1 108 ? 2.741 2.265 16.797 1.00 96.44 108 LYS A C 1
ATOM 790 O O . LYS A 1 108 ? 2.180 2.091 17.876 1.00 96.44 108 LYS A O 1
ATOM 795 N N . ASP A 1 109 ? 3.949 2.822 16.705 1.00 96.31 109 ASP A N 1
ATOM 796 C CA . ASP A 1 109 ? 4.747 3.250 17.867 1.00 96.31 109 ASP A CA 1
ATOM 797 C C . ASP A 1 109 ? 4.042 4.318 18.719 1.00 96.31 109 ASP A C 1
ATOM 799 O O . ASP A 1 109 ? 4.215 4.382 19.936 1.00 96.31 109 ASP A O 1
ATOM 803 N N . LYS A 1 110 ? 3.203 5.151 18.092 1.00 94.00 110 LYS A N 1
ATOM 804 C CA . LYS A 1 110 ? 2.373 6.160 18.770 1.00 94.00 110 LYS A CA 1
ATOM 805 C C . LYS A 1 110 ? 1.046 5.598 19.295 1.00 94.00 110 LYS A C 1
ATOM 807 O O . LYS A 1 110 ? 0.242 6.354 19.835 1.00 94.00 110 LYS A O 1
ATOM 812 N N . GLY A 1 111 ? 0.802 4.297 19.139 1.00 90.31 111 GLY A N 1
ATOM 813 C CA . GLY A 1 111 ? -0.428 3.629 19.562 1.00 90.31 111 GLY A CA 1
ATOM 814 C C . GLY A 1 111 ? -1.604 3.795 18.598 1.00 90.31 111 GLY A C 1
ATOM 815 O O . GLY A 1 111 ? -2.742 3.547 18.997 1.00 90.31 111 GLY A O 1
ATOM 816 N N . ALA A 1 112 ? -1.369 4.215 17.348 1.00 90.44 112 ALA A N 1
ATOM 817 C CA . ALA A 1 112 ? -2.432 4.282 16.350 1.00 90.44 112 ALA A CA 1
ATOM 818 C C . ALA A 1 112 ? -2.985 2.880 16.063 1.00 90.44 112 ALA A C 1
ATOM 820 O O . ALA A 1 112 ? -2.238 1.916 15.884 1.00 90.44 112 ALA A O 1
ATOM 821 N N . THR A 1 113 ? -4.306 2.766 15.965 1.00 91.62 113 THR A N 1
ATOM 822 C CA . THR A 1 113 ? -5.004 1.505 15.692 1.00 91.62 113 THR A CA 1
ATOM 823 C C . THR A 1 113 ? -5.095 1.227 14.187 1.00 91.62 113 THR A C 1
ATOM 825 O O . THR A 1 113 ? -6.166 0.980 13.629 1.00 91.62 113 THR A O 1
ATOM 828 N N . VAL A 1 114 ? -3.941 1.274 13.520 1.00 97.31 114 VAL A N 1
ATOM 829 C CA . VAL A 1 114 ? -3.785 0.985 12.092 1.00 97.31 114 VAL A CA 1
ATOM 830 C C . VAL A 1 114 ? -3.265 -0.434 11.886 1.00 97.31 114 VAL A C 1
ATOM 832 O O . VAL A 1 114 ? -2.377 -0.895 12.600 1.00 97.31 114 VAL A O 1
ATOM 835 N N . THR A 1 115 ? -3.814 -1.123 10.893 1.00 98.50 115 THR A N 1
ATOM 836 C CA . THR A 1 115 ? -3.289 -2.400 10.391 1.00 98.50 115 THR A CA 1
ATOM 837 C C . THR A 1 115 ? -3.001 -2.280 8.902 1.00 98.50 115 THR A C 1
ATOM 839 O O . THR A 1 115 ? -3.506 -1.366 8.251 1.00 98.50 115 THR A O 1
ATOM 842 N N . ALA A 1 116 ? -2.188 -3.168 8.353 1.00 98.69 116 ALA A N 1
ATOM 843 C CA . ALA A 1 116 ? -1.835 -3.152 6.945 1.00 98.69 116 ALA A CA 1
ATOM 844 C C . ALA A 1 116 ? -1.585 -4.555 6.405 1.00 98.69 116 ALA A C 1
ATOM 846 O O . ALA A 1 116 ? -1.149 -5.453 7.129 1.00 98.69 116 ALA A O 1
ATOM 847 N N . GLU A 1 117 ? -1.793 -4.711 5.107 1.00 98.75 117 GLU A N 1
ATOM 848 C CA . GLU A 1 117 ? -1.429 -5.908 4.360 1.00 98.75 117 GLU A CA 1
ATOM 849 C C . GLU A 1 117 ? -0.475 -5.577 3.209 1.00 98.75 117 GLU A C 1
ATOM 851 O O . GLU A 1 117 ? -0.389 -4.441 2.743 1.00 98.75 117 GLU A O 1
ATOM 856 N N . THR A 1 118 ? 0.241 -6.589 2.726 1.00 98.69 118 THR A N 1
ATOM 857 C CA . THR A 1 118 ? 0.926 -6.543 1.427 1.00 98.69 118 THR A CA 1
ATOM 858 C C . THR A 1 118 ? 0.627 -7.807 0.632 1.00 98.69 118 THR A C 1
ATOM 860 O O . THR A 1 118 ? 0.038 -8.763 1.145 1.00 98.69 118 THR A O 1
ATOM 863 N N . CYS A 1 119 ? 1.033 -7.820 -0.632 1.00 98.50 119 CYS A N 1
ATOM 864 C CA . CYS A 1 119 ? 0.732 -8.896 -1.563 1.00 98.50 119 CYS A CA 1
ATOM 865 C C . CYS A 1 119 ? 1.972 -9.734 -1.897 1.00 98.50 119 CYS A C 1
ATOM 867 O O . CYS A 1 119 ? 3.082 -9.196 -1.975 1.00 98.50 119 CYS A O 1
ATOM 869 N N . PRO A 1 120 ? 1.818 -11.051 -2.149 1.00 98.19 120 PRO A N 1
ATOM 870 C CA . PRO A 1 120 ? 2.944 -11.931 -2.463 1.00 98.19 120 PRO A CA 1
ATOM 871 C C . PRO A 1 120 ? 3.818 -11.445 -3.627 1.00 98.19 120 PRO A C 1
ATOM 873 O O . PRO A 1 120 ? 5.038 -11.587 -3.586 1.00 98.19 120 PRO A O 1
ATOM 876 N N . ASN A 1 121 ? 3.215 -10.836 -4.652 1.00 97.94 121 ASN A N 1
ATOM 877 C CA . ASN A 1 121 ? 3.921 -10.270 -5.801 1.00 97.94 121 ASN A CA 1
ATOM 878 C C . ASN A 1 121 ? 4.898 -9.153 -5.404 1.00 97.94 121 ASN A C 1
ATOM 880 O O . ASN A 1 121 ? 5.963 -9.082 -6.006 1.00 97.94 121 ASN A O 1
ATOM 884 N N . TYR A 1 122 ? 4.616 -8.340 -4.379 1.00 98.44 122 TYR A N 1
ATOM 885 C CA . TYR A 1 122 ? 5.554 -7.299 -3.929 1.00 98.44 122 TYR A CA 1
ATOM 886 C C . TYR A 1 122 ? 6.761 -7.854 -3.164 1.00 98.44 122 TYR A C 1
ATOM 888 O O . TYR A 1 122 ? 7.798 -7.196 -3.094 1.00 98.44 122 TYR A O 1
ATOM 896 N N . LEU A 1 123 ? 6.651 -9.072 -2.622 1.00 97.88 123 LEU A N 1
ATOM 897 C CA . LEU A 1 123 ? 7.742 -9.744 -1.909 1.00 97.88 123 LEU A CA 1
ATOM 898 C C . LEU A 1 123 ? 8.719 -10.463 -2.847 1.00 97.88 123 LEU A C 1
ATOM 900 O O . LEU A 1 123 ? 9.870 -10.691 -2.479 1.00 97.88 123 LEU A O 1
ATOM 904 N N . VAL A 1 124 ? 8.251 -10.863 -4.032 1.00 96.88 124 VAL A N 1
ATOM 905 C CA . VAL A 1 124 ? 9.007 -11.719 -4.965 1.00 96.88 124 VAL A CA 1
ATOM 906 C C . VAL A 1 124 ? 9.356 -11.033 -6.282 1.00 96.88 124 VAL A C 1
ATOM 908 O O . VAL A 1 124 ? 10.301 -11.453 -6.947 1.00 96.88 124 VAL A O 1
ATOM 911 N N . LEU A 1 125 ? 8.622 -9.986 -6.664 1.00 97.94 125 LEU A N 1
ATOM 912 C CA . LEU A 1 125 ? 8.840 -9.216 -7.885 1.00 97.94 125 LEU A CA 1
ATOM 913 C C . LEU A 1 125 ? 9.165 -7.758 -7.548 1.00 97.94 125 LEU A C 1
ATOM 915 O O . LEU A 1 125 ? 8.827 -7.247 -6.485 1.00 97.94 125 LEU A O 1
ATOM 919 N N . ASN A 1 126 ? 9.795 -7.082 -8.501 1.00 98.00 126 ASN A N 1
ATOM 920 C CA . ASN A 1 126 ? 10.083 -5.650 -8.465 1.00 98.00 126 ASN A CA 1
ATOM 921 C C . ASN A 1 126 ? 9.928 -5.055 -9.875 1.00 98.00 126 ASN A C 1
ATOM 923 O O . ASN A 1 126 ? 9.636 -5.775 -10.834 1.00 98.00 126 ASN A O 1
ATOM 927 N N . GLU A 1 127 ? 10.143 -3.751 -10.007 1.00 97.75 127 GLU A N 1
ATOM 928 C CA . GLU A 1 127 ? 9.946 -2.970 -11.232 1.00 97.75 127 GLU A CA 1
ATOM 929 C C . GLU A 1 127 ? 10.664 -3.512 -12.479 1.00 97.75 127 GLU A C 1
ATOM 931 O O . GLU A 1 127 ? 10.186 -3.296 -13.592 1.00 97.75 127 GLU A O 1
ATOM 936 N N . SER A 1 128 ? 11.754 -4.274 -12.324 1.00 97.12 128 SER A N 1
ATOM 937 C CA . SER A 1 128 ? 12.424 -4.938 -13.455 1.00 97.12 128 SER A CA 1
ATOM 938 C C . SER A 1 128 ? 11.537 -5.975 -14.156 1.00 97.12 128 SER A C 1
ATOM 940 O O . SER A 1 128 ? 11.738 -6.280 -15.326 1.00 97.12 128 SER A O 1
ATOM 942 N N . SER A 1 129 ? 10.493 -6.472 -13.487 1.00 97.88 129 SER A N 1
ATOM 943 C CA . SER A 1 129 ? 9.545 -7.441 -14.061 1.00 97.88 129 SER A CA 1
ATOM 944 C C . SER A 1 129 ? 8.694 -6.853 -15.192 1.00 97.88 129 SER A C 1
ATOM 946 O O . SER A 1 129 ? 8.086 -7.608 -15.951 1.00 97.88 129 SER A O 1
ATOM 948 N N . VAL A 1 130 ? 8.652 -5.518 -15.300 1.00 97.06 130 VAL A N 1
ATOM 949 C CA . VAL A 1 130 ? 7.954 -4.764 -16.355 1.00 97.06 130 VAL A CA 1
ATOM 950 C C . VAL A 1 130 ? 8.810 -4.635 -17.625 1.00 97.06 130 VAL A C 1
ATOM 952 O O . VAL A 1 130 ? 8.304 -4.231 -18.676 1.00 97.06 130 VAL A O 1
ATOM 955 N N . GLU A 1 131 ? 10.098 -4.995 -17.573 1.00 96.06 131 GLU A N 1
ATOM 956 C CA . GLU A 1 131 ? 10.963 -4.972 -18.752 1.00 96.06 131 GLU A CA 1
ATOM 957 C C . GLU A 1 131 ? 10.391 -5.798 -19.914 1.00 96.06 131 GLU A C 1
ATOM 959 O O . GLU A 1 131 ? 9.537 -6.673 -19.751 1.00 96.06 131 GLU A O 1
ATOM 964 N N . CYS A 1 132 ? 10.818 -5.452 -21.131 1.00 96.12 132 CYS A N 1
ATOM 965 C CA . CYS A 1 132 ? 10.233 -5.963 -22.374 1.00 96.12 132 CYS A CA 1
ATOM 966 C C . CYS A 1 132 ? 8.718 -5.702 -22.510 1.00 96.12 132 CYS A C 1
ATOM 968 O O . CYS A 1 132 ? 8.052 -6.399 -23.273 1.00 96.12 132 CYS A O 1
ATOM 970 N N . TYR A 1 133 ? 8.184 -4.691 -21.813 1.00 96.00 133 TYR A N 1
ATOM 971 C CA . TYR A 1 133 ? 6.760 -4.330 -21.822 1.00 96.00 133 TYR A CA 1
ATOM 972 C C . TYR A 1 133 ? 5.851 -5.483 -21.377 1.00 96.00 133 TYR A C 1
ATOM 974 O O . TYR A 1 133 ? 4.763 -5.687 -21.916 1.00 96.00 133 TYR A O 1
ATOM 982 N N . ASN A 1 134 ? 6.299 -6.256 -20.387 1.00 96.12 134 ASN A N 1
ATOM 983 C CA . ASN A 1 134 ? 5.533 -7.370 -19.850 1.00 96.12 134 ASN A CA 1
ATOM 984 C C . ASN A 1 134 ? 4.288 -6.878 -19.089 1.00 96.12 134 ASN A C 1
ATOM 986 O O . ASN A 1 134 ? 4.344 -6.562 -17.900 1.00 96.12 134 ASN A O 1
ATOM 990 N N . THR A 1 135 ? 3.136 -6.867 -19.760 1.00 95.00 135 THR A N 1
ATOM 991 C CA . THR A 1 135 ? 1.858 -6.422 -19.182 1.00 95.00 135 THR A CA 1
ATOM 992 C C . THR A 1 135 ? 1.375 -7.292 -18.024 1.00 95.00 135 THR A C 1
ATOM 994 O O . THR A 1 135 ? 0.614 -6.810 -17.195 1.00 95.00 135 THR A O 1
ATOM 997 N N . ARG A 1 136 ? 1.871 -8.529 -17.876 1.00 95.12 136 ARG A N 1
ATOM 998 C CA . ARG A 1 136 ? 1.555 -9.380 -16.712 1.00 95.12 136 ARG A CA 1
ATOM 999 C C . ARG A 1 136 ? 2.140 -8.853 -15.400 1.00 95.12 136 ARG A C 1
ATOM 1001 O O . ARG A 1 136 ? 1.688 -9.255 -14.337 1.00 95.12 136 ARG A O 1
ATOM 1008 N N . ALA A 1 137 ? 3.150 -7.987 -15.473 1.00 96.62 137 ALA A N 1
ATOM 1009 C CA . ALA A 1 137 ? 3.741 -7.319 -14.315 1.00 96.62 137 ALA A CA 1
ATOM 1010 C C . ALA A 1 137 ? 3.092 -5.953 -14.019 1.00 96.62 137 ALA A C 1
ATOM 1012 O O . ALA A 1 137 ? 3.499 -5.266 -13.080 1.00 96.62 137 ALA A O 1
ATOM 1013 N N . LYS A 1 138 ? 2.089 -5.545 -14.811 1.00 96.56 138 LYS A N 1
ATOM 1014 C CA . LYS A 1 138 ? 1.314 -4.326 -14.583 1.00 96.56 138 LYS A CA 1
ATOM 1015 C C . LYS A 1 138 ? 0.229 -4.608 -13.542 1.00 96.56 138 LYS A C 1
ATOM 1017 O O . LYS A 1 138 ? -0.806 -5.182 -13.857 1.00 96.56 138 LYS A O 1
ATOM 1022 N N . VAL A 1 139 ? 0.478 -4.165 -12.317 1.00 95.88 139 VAL A N 1
ATOM 1023 C CA . VAL A 1 139 ? -0.437 -4.248 -11.165 1.00 95.88 139 VAL A CA 1
ATOM 1024 C C . VAL A 1 139 ? -0.600 -2.865 -10.523 1.00 95.88 139 VAL A C 1
ATOM 1026 O O . VAL A 1 139 ? 0.137 -1.937 -10.875 1.00 95.88 139 VAL A O 1
ATOM 1029 N N . ASN A 1 140 ? -1.563 -2.707 -9.611 1.00 94.50 140 ASN A N 1
ATOM 1030 C CA . ASN A 1 140 ? -1.787 -1.464 -8.874 1.00 94.50 140 ASN A CA 1
ATOM 1031 C C . ASN A 1 140 ? -1.968 -1.748 -7.371 1.00 94.50 140 ASN A C 1
ATOM 1033 O O . ASN A 1 140 ? -2.890 -2.488 -7.059 1.00 94.50 140 ASN A O 1
ATOM 1037 N N . PRO A 1 141 ? -1.162 -1.160 -6.464 1.00 96.00 141 PRO A N 1
ATOM 1038 C CA . PRO A 1 141 ? 0.021 -0.330 -6.712 1.00 96.00 141 PRO A CA 1
ATOM 1039 C C . PRO A 1 141 ? 1.078 -1.026 -7.591 1.00 96.00 141 PRO A C 1
ATOM 1041 O O . PRO A 1 141 ? 1.133 -2.256 -7.634 1.00 96.00 141 PRO A O 1
ATOM 1044 N N . PRO A 1 142 ? 1.915 -0.289 -8.342 1.00 97.69 142 PRO A N 1
ATOM 1045 C CA . PRO A 1 142 ? 2.888 -0.922 -9.223 1.00 97.69 142 PRO A CA 1
ATOM 1046 C C . PRO A 1 142 ? 4.005 -1.608 -8.434 1.00 97.69 142 PRO A C 1
ATOM 1048 O O . PRO A 1 142 ? 4.351 -1.190 -7.330 1.00 97.69 142 PRO A O 1
ATOM 1051 N N . LEU A 1 143 ? 4.630 -2.621 -9.042 1.00 98.50 143 LEU A N 1
ATOM 1052 C CA . LEU A 1 143 ? 5.857 -3.220 -8.514 1.00 98.50 143 LEU A CA 1
ATOM 1053 C C . LEU A 1 143 ? 6.938 -2.140 -8.379 1.00 98.50 143 LEU A C 1
ATOM 1055 O O . LEU A 1 143 ? 7.279 -1.488 -9.368 1.00 98.50 143 LEU A O 1
ATOM 1059 N N . ARG A 1 144 ? 7.443 -1.950 -7.158 1.00 98.44 144 ARG A N 1
ATOM 1060 C CA . ARG A 1 144 ? 8.394 -0.892 -6.790 1.00 98.44 144 ARG A CA 1
ATOM 1061 C C . ARG A 1 144 ? 9.845 -1.364 -6.904 1.00 98.44 144 ARG A C 1
ATOM 1063 O O . ARG A 1 144 ? 10.135 -2.334 -7.604 1.00 98.44 144 ARG A O 1
ATOM 1070 N N . THR A 1 145 ? 10.776 -0.661 -6.270 1.00 98.50 145 THR A N 1
ATOM 1071 C CA . THR A 1 145 ? 12.198 -1.009 -6.331 1.00 98.50 145 THR A CA 1
ATOM 1072 C C . THR A 1 145 ? 12.493 -2.292 -5.535 1.00 98.50 145 THR A C 1
ATOM 1074 O O . THR A 1 145 ? 11.718 -2.661 -4.651 1.00 98.50 145 THR A O 1
ATOM 1077 N N . PRO A 1 146 ? 13.625 -2.982 -5.779 1.00 98.25 146 PRO A N 1
ATOM 1078 C CA . PRO A 1 146 ? 14.052 -4.109 -4.937 1.00 98.25 146 PRO A CA 1
ATOM 1079 C C . PRO A 1 146 ? 14.184 -3.738 -3.451 1.00 98.25 146 PRO A C 1
ATOM 1081 O O . PRO A 1 146 ? 13.966 -4.562 -2.563 1.00 98.25 146 PRO A O 1
ATOM 1084 N N . ASP A 1 147 ? 14.521 -2.477 -3.198 1.00 98.31 147 ASP A N 1
ATOM 1085 C CA . ASP A 1 147 ? 14.654 -1.871 -1.882 1.00 98.31 147 ASP A CA 1
ATOM 1086 C C . ASP A 1 147 ? 13.315 -1.792 -1.134 1.00 98.31 147 ASP A C 1
ATOM 1088 O O . ASP A 1 147 ? 13.278 -1.998 0.085 1.00 98.31 147 ASP A O 1
ATOM 1092 N N . ASP A 1 148 ? 12.226 -1.530 -1.859 1.00 98.62 148 ASP A N 1
ATOM 1093 C CA . ASP A 1 148 ? 10.864 -1.570 -1.331 1.00 98.62 148 ASP A CA 1
ATOM 1094 C C . ASP A 1 148 ? 10.446 -3.010 -1.014 1.00 98.62 148 ASP A C 1
ATOM 1096 O O . ASP A 1 148 ? 9.985 -3.277 0.093 1.00 98.62 148 ASP A O 1
ATOM 1100 N N . SER A 1 149 ? 10.694 -3.967 -1.918 1.00 98.25 149 SER A N 1
ATOM 1101 C CA . SER A 1 149 ? 10.410 -5.392 -1.673 1.00 98.25 149 SER A CA 1
ATOM 1102 C C . SER A 1 149 ? 11.119 -5.916 -0.420 1.00 98.25 149 SER A C 1
ATOM 1104 O O . SER A 1 149 ? 10.519 -6.616 0.398 1.00 98.25 149 SER A O 1
ATOM 1106 N N . ALA A 1 150 ? 12.392 -5.549 -0.235 1.00 98.44 150 ALA A N 1
ATOM 1107 C CA . ALA A 1 150 ? 13.152 -5.908 0.959 1.00 98.44 150 ALA A CA 1
ATOM 1108 C C . ALA A 1 150 ? 12.558 -5.282 2.232 1.00 98.44 150 ALA A C 1
ATOM 1110 O O . ALA A 1 150 ? 12.476 -5.955 3.262 1.00 98.44 150 ALA A O 1
ATOM 1111 N N . ALA A 1 151 ? 12.107 -4.025 2.159 1.00 98.62 151 ALA A N 1
ATOM 1112 C CA . ALA A 1 151 ? 11.457 -3.348 3.277 1.00 98.62 151 ALA A CA 1
ATOM 1113 C C . ALA A 1 151 ? 10.119 -4.002 3.646 1.00 98.62 151 ALA A C 1
ATOM 1115 O O . ALA A 1 151 ? 9.875 -4.225 4.826 1.00 98.62 151 ALA A O 1
ATOM 1116 N N . LEU A 1 152 ? 9.292 -4.380 2.667 1.00 98.75 152 LEU A N 1
ATOM 1117 C CA . LEU A 1 152 ? 8.030 -5.094 2.898 1.00 98.75 152 LEU A CA 1
ATOM 1118 C C . LEU A 1 152 ? 8.260 -6.463 3.546 1.00 98.75 152 LEU A C 1
ATOM 1120 O O . LEU A 1 152 ? 7.568 -6.831 4.494 1.00 98.75 152 LEU A O 1
ATOM 1124 N N . LEU A 1 153 ? 9.262 -7.209 3.070 1.00 98.38 153 LEU A N 1
ATOM 1125 C CA . LEU A 1 153 ? 9.618 -8.501 3.653 1.00 98.38 153 LEU A CA 1
ATOM 1126 C C . LEU A 1 153 ? 10.062 -8.356 5.112 1.00 98.38 153 LEU A C 1
ATOM 1128 O O . LEU A 1 153 ? 9.688 -9.171 5.956 1.00 98.38 153 LEU A O 1
ATOM 1132 N N . GLN A 1 154 ? 10.863 -7.333 5.407 1.00 98.62 154 GLN A N 1
ATOM 1133 C CA . GLN A 1 154 ? 11.307 -7.056 6.767 1.00 98.62 154 GLN A CA 1
ATOM 1134 C C . GLN A 1 154 ? 10.139 -6.587 7.648 1.00 98.62 154 GLN A C 1
ATOM 1136 O O . GLN A 1 154 ? 9.952 -7.113 8.739 1.00 98.62 154 GLN A O 1
ATOM 1141 N N . ALA A 1 155 ? 9.276 -5.713 7.132 1.00 98.56 155 ALA A N 1
ATOM 1142 C CA . ALA A 1 155 ? 8.077 -5.228 7.810 1.00 98.56 155 ALA A CA 1
ATOM 1143 C C . ALA A 1 155 ? 7.104 -6.350 8.193 1.00 98.56 155 ALA A C 1
ATOM 1145 O O . ALA A 1 155 ? 6.490 -6.292 9.257 1.00 98.56 155 ALA A O 1
ATOM 1146 N N . LEU A 1 156 ? 6.976 -7.377 7.347 1.00 98.00 156 LEU A N 1
ATOM 1147 C CA . LEU A 1 156 ? 6.179 -8.566 7.643 1.00 98.00 156 LEU A CA 1
ATOM 1148 C C . LEU A 1 156 ? 6.789 -9.388 8.789 1.00 98.00 156 LEU A C 1
ATOM 1150 O O . LEU A 1 156 ? 6.063 -9.917 9.625 1.00 98.00 156 LEU A O 1
ATOM 1154 N N . ARG A 1 157 ? 8.123 -9.496 8.848 1.00 97.94 157 ARG A N 1
ATOM 1155 C CA . ARG A 1 157 ? 8.824 -10.186 9.948 1.00 97.94 157 ARG A CA 1
ATOM 1156 C C . ARG A 1 157 ? 8.709 -9.427 11.264 1.00 97.94 157 ARG A C 1
ATOM 1158 O O . ARG A 1 157 ? 8.558 -10.056 12.307 1.00 97.94 157 ARG A O 1
ATOM 1165 N N . ASP A 1 158 ? 8.766 -8.102 11.193 1.00 97.75 158 ASP A N 1
ATOM 1166 C CA . ASP A 1 158 ? 8.742 -7.216 12.357 1.00 97.75 158 ASP A CA 1
ATOM 1167 C C . ASP A 1 158 ? 7.314 -6.921 12.853 1.00 97.75 158 ASP A C 1
ATOM 1169 O O . ASP A 1 158 ? 7.138 -6.312 13.905 1.00 97.75 158 ASP A O 1
ATOM 1173 N N . GLY A 1 159 ? 6.280 -7.357 12.120 1.00 97.56 159 GLY A N 1
ATOM 1174 C CA . GLY A 1 159 ? 4.871 -7.143 12.473 1.00 97.56 159 GLY A CA 1
ATOM 1175 C C . GLY A 1 159 ? 4.348 -5.732 12.175 1.00 97.56 159 GLY A C 1
ATOM 1176 O O . GLY A 1 159 ? 3.253 -5.362 12.606 1.00 97.56 159 GLY A O 1
ATOM 1177 N N . VAL A 1 160 ? 5.103 -4.927 11.421 1.00 98.38 160 VAL A N 1
ATOM 1178 C CA . VAL A 1 160 ? 4.617 -3.638 10.905 1.00 98.38 160 VAL A CA 1
ATOM 1179 C C . VAL A 1 160 ? 3.502 -3.877 9.884 1.00 98.38 160 VAL A C 1
ATOM 1181 O O . VAL A 1 160 ? 2.481 -3.194 9.935 1.00 98.38 160 VAL A O 1
ATOM 1184 N N . ILE A 1 161 ? 3.669 -4.882 9.019 1.00 98.62 161 ILE A N 1
ATOM 1185 C CA . ILE A 1 161 ? 2.611 -5.416 8.151 1.00 98.62 161 ILE A CA 1
ATOM 1186 C C . ILE A 1 161 ? 1.989 -6.626 8.847 1.00 98.62 161 ILE A C 1
ATOM 1188 O O . ILE A 1 161 ? 2.700 -7.546 9.247 1.00 98.62 161 ILE A O 1
ATOM 1192 N N . ASP A 1 162 ? 0.667 -6.618 8.992 1.00 98.56 162 ASP A N 1
ATOM 1193 C CA . ASP A 1 162 ? -0.080 -7.575 9.813 1.00 98.56 162 ASP A CA 1
ATOM 1194 C C . ASP A 1 162 ? -0.436 -8.858 9.051 1.00 98.56 162 ASP A C 1
ATOM 1196 O O . ASP A 1 162 ? -0.550 -9.930 9.649 1.00 98.56 162 ASP A O 1
ATOM 1200 N N . SER A 1 163 ? -0.635 -8.763 7.734 1.00 98.31 163 SER A N 1
ATOM 1201 C CA . SER A 1 163 ? -1.123 -9.883 6.927 1.00 98.31 163 SER A CA 1
ATOM 1202 C C . SER A 1 163 ? -0.643 -9.865 5.479 1.00 98.31 163 SER A C 1
ATOM 1204 O O . SER A 1 163 ? -0.152 -8.866 4.953 1.00 98.31 163 SER A O 1
ATOM 1206 N N . LEU A 1 164 ? -0.821 -11.013 4.821 1.00 98.38 164 LEU A N 1
ATOM 1207 C CA . LEU A 1 164 ? -0.732 -11.138 3.372 1.00 98.38 164 LEU A CA 1
ATOM 1208 C C . LEU A 1 164 ? -2.130 -11.264 2.775 1.00 98.38 164 LEU A C 1
ATOM 1210 O O . LEU A 1 164 ? -2.912 -12.106 3.219 1.00 98.38 164 LEU A O 1
ATOM 1214 N N . ALA A 1 165 ? -2.395 -10.495 1.724 1.00 98.19 165 ALA A N 1
ATOM 1215 C CA . ALA A 1 165 ? -3.592 -10.618 0.902 1.00 98.19 165 ALA A CA 1
ATOM 1216 C C . ALA A 1 165 ? -3.216 -10.733 -0.573 1.00 98.19 165 ALA A C 1
ATOM 1218 O O . ALA A 1 165 ? -2.215 -10.188 -1.024 1.00 98.19 165 ALA A O 1
ATOM 1219 N N . THR A 1 166 ? -3.990 -11.504 -1.333 1.00 97.88 166 THR A N 1
ATOM 1220 C CA . THR A 1 166 ? -3.611 -11.843 -2.716 1.00 97.88 166 THR A CA 1
ATOM 1221 C C . THR A 1 166 ? -3.860 -10.729 -3.719 1.00 97.88 166 THR A C 1
ATOM 1223 O O . THR A 1 166 ? -3.246 -10.767 -4.779 1.00 97.88 166 THR A O 1
ATOM 1226 N N . ASP A 1 167 ? -4.775 -9.808 -3.403 1.00 96.81 167 ASP A N 1
ATOM 1227 C CA . ASP A 1 167 ? -5.324 -8.836 -4.350 1.00 96.81 167 ASP A CA 1
ATOM 1228 C C . ASP A 1 167 ? -5.678 -9.483 -5.706 1.00 96.81 167 ASP A C 1
ATOM 1230 O O . ASP A 1 167 ? -5.203 -9.101 -6.774 1.00 96.81 167 ASP A O 1
ATOM 1234 N N . HIS A 1 168 ? -6.438 -10.584 -5.656 1.00 97.06 168 HIS A N 1
ATOM 1235 C CA . HIS A 1 168 ? -6.7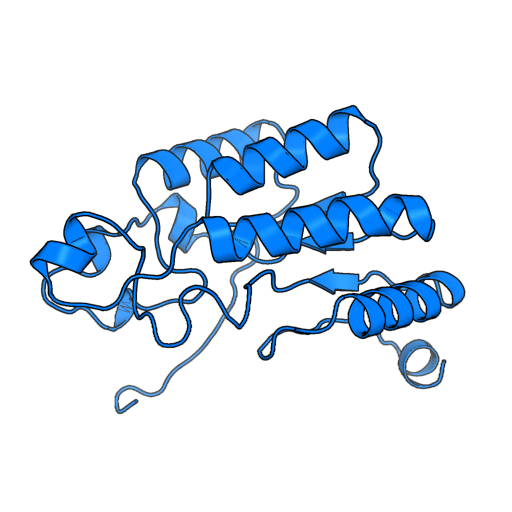39 -11.376 -6.845 1.00 97.06 168 HIS A CA 1
ATOM 1236 C C . HIS A 1 168 ? -7.560 -10.573 -7.870 1.00 97.06 168 HIS A C 1
ATOM 1238 O O . HIS A 1 168 ? -8.782 -10.483 -7.763 1.00 97.06 168 HIS A O 1
ATOM 1244 N N . ALA A 1 169 ? -6.874 -10.054 -8.892 1.00 94.62 169 ALA A N 1
ATOM 1245 C CA . ALA A 1 169 ? -7.431 -9.257 -9.984 1.00 94.62 169 ALA A CA 1
ATOM 1246 C C . ALA A 1 169 ? -7.323 -10.006 -11.334 1.00 94.62 169 ALA A C 1
ATOM 1248 O O . ALA A 1 169 ? -6.348 -9.834 -12.073 1.00 94.62 169 ALA A O 1
ATOM 1249 N N . PRO A 1 170 ? -8.269 -10.910 -11.659 1.00 95.31 170 PRO A N 1
ATOM 1250 C CA . PRO A 1 170 ? -8.236 -11.667 -12.905 1.00 95.31 170 PRO A CA 1
ATOM 1251 C C . PRO A 1 170 ? -8.552 -10.773 -14.110 1.00 95.31 170 PRO A C 1
ATOM 1253 O O . PRO A 1 170 ? -9.541 -10.046 -14.112 1.00 95.31 170 PRO A O 1
ATOM 1256 N N . HIS A 1 171 ? -7.746 -10.910 -15.162 1.00 94.62 171 HIS A N 1
ATOM 1257 C CA . HIS A 1 171 ? -7.924 -10.229 -16.443 1.00 94.62 171 HIS A CA 1
ATOM 1258 C C . HIS A 1 171 ? -8.007 -11.232 -17.590 1.00 94.62 171 HIS A C 1
ATOM 1260 O O . HIS A 1 171 ? -7.389 -12.304 -17.550 1.00 94.62 171 HIS A O 1
ATOM 1266 N N . ALA A 1 172 ? -8.768 -10.889 -18.628 1.00 94.88 172 ALA A N 1
ATOM 1267 C CA . ALA A 1 172 ? -8.818 -11.708 -19.830 1.00 94.88 172 ALA A CA 1
ATOM 1268 C C . ALA A 1 172 ? -7.540 -11.520 -20.666 1.00 94.88 172 ALA A C 1
ATOM 1270 O O . ALA A 1 172 ? -6.926 -10.462 -20.667 1.00 94.88 172 ALA A O 1
ATOM 1271 N N . ALA A 1 173 ? -7.146 -12.534 -21.441 1.00 90.38 173 ALA A N 1
ATOM 1272 C CA . ALA A 1 173 ? -5.900 -12.490 -22.222 1.00 90.38 173 ALA A CA 1
ATOM 1273 C C . ALA A 1 173 ? -5.864 -11.418 -23.336 1.00 90.38 173 ALA A C 1
ATOM 1275 O O . ALA A 1 173 ? -4.820 -11.237 -23.959 1.00 90.38 173 ALA A O 1
ATOM 1276 N N . HIS A 1 174 ? -7.000 -10.782 -23.629 1.00 84.88 174 HIS A N 1
ATOM 1277 C CA . HIS A 1 174 ? -7.169 -9.781 -24.685 1.00 84.88 174 HIS A CA 1
ATOM 1278 C C . HIS A 1 174 ? -7.326 -8.348 -24.152 1.00 84.88 174 HIS A C 1
ATOM 1280 O O . HIS A 1 174 ? -7.504 -7.438 -24.961 1.00 84.88 174 HIS A O 1
ATOM 1286 N N . GLU A 1 175 ? -7.321 -8.173 -22.828 1.00 67.19 175 GLU A N 1
ATOM 1287 C CA . GLU A 1 175 ? -7.308 -6.861 -22.169 1.00 67.19 175 GLU A CA 1
ATOM 1288 C C . GLU A 1 175 ? -5.907 -6.234 -22.151 1.00 67.19 175 GLU A C 1
ATOM 1290 O O . GLU A 1 175 ? -4.900 -6.984 -22.173 1.00 67.19 175 GLU A O 1
#

Foldseek 3Di:
DVCVVVPDQAAEPPPHADQDLVVVLVVQLVCLVSLHEYEYAQFHCVFQPPFQAAPDVLCVVVVTRHGYLCRRQVRLLSCLVSCVVNVHEYEYEARQFLSSLVSLVVSVVVVRNYAYEHEPCLLPDARCCCPPNPSVQGDPVHGHHVVGSVSNVVSVVVCSHPYYDHPDDDDDPVD

Radius of gyration: 16.43 Å; chains: 1; bounding box: 44×28×44 Å